Protein AF-A0A1F6UWS6-F1 (afdb_monomer)

Sequence (81 aa):
MEITMRIAELNIGEIHFHNQAFARGGTIEGWLSEAVAKLAVWRDRVRQREVLACMDQFALRDIGATRADVWRELRKAPWEA

Organism: NCBI:txid1817755

Foldseek 3Di:
DDPPPDPVPPPPDPPVPPPPPPDPDDDPVVVVVVVVVLVVQLVVLQVVLVVLVPDDQVRCVVVPHDPVNSVVSNPDRSNGD

Structure (mmCIF, N/CA/C/O backbone):
data_AF-A0A1F6UWS6-F1
#
_entry.id   AF-A0A1F6UWS6-F1
#
loop_
_atom_site.group_PDB
_atom_site.id
_atom_site.type_symbol
_atom_site.label_atom_id
_atom_site.label_alt_id
_atom_site.label_comp_id
_atom_site.label_asym_id
_atom_site.label_entity_id
_atom_site.label_seq_id
_atom_site.pdbx_PDB_ins_code
_atom_site.Cartn_x
_atom_site.Cartn_y
_atom_site.Cartn_z
_atom_site.occupancy
_atom_site.B_iso_or_equiv
_atom_site.auth_seq_id
_atom_site.auth_comp_id
_atom_site.auth_asym_id
_atom_site.auth_atom_id
_atom_site.pdbx_PDB_model_num
ATOM 1 N N . MET A 1 1 ? 9.410 26.797 25.517 1.00 40.12 1 MET A N 1
ATOM 2 C CA . MET A 1 1 ? 10.069 26.979 24.209 1.00 40.12 1 MET A CA 1
ATOM 3 C C . MET A 1 1 ? 9.713 25.750 23.398 1.00 40.12 1 MET A C 1
ATOM 5 O O . MET A 1 1 ? 10.079 24.651 23.794 1.00 40.12 1 MET A O 1
ATOM 9 N N . GLU A 1 2 ? 8.821 25.928 22.432 1.00 47.41 2 GLU A N 1
ATOM 10 C CA . GLU A 1 2 ? 8.050 24.867 21.783 1.00 47.41 2 GLU A CA 1
ATOM 11 C C . GLU A 1 2 ? 8.926 24.050 20.830 1.00 47.41 2 GLU A C 1
ATOM 13 O O . GLU A 1 2 ? 9.540 24.593 19.914 1.00 47.41 2 GLU A O 1
ATOM 18 N N . ILE A 1 3 ? 8.990 22.736 21.052 1.00 54.16 3 ILE A N 1
ATOM 19 C CA . ILE A 1 3 ? 9.579 21.784 20.108 1.00 54.16 3 ILE A CA 1
ATOM 20 C C . ILE A 1 3 ? 8.462 21.399 19.138 1.00 54.16 3 ILE A C 1
ATOM 22 O O . ILE A 1 3 ? 7.831 20.351 19.253 1.00 54.16 3 ILE A O 1
ATOM 26 N N . THR A 1 4 ? 8.168 22.297 18.202 1.00 49.84 4 THR A N 1
ATOM 27 C CA . THR A 1 4 ? 7.242 22.037 17.098 1.00 49.84 4 THR A CA 1
ATOM 28 C C . THR A 1 4 ? 7.990 21.223 16.045 1.00 49.84 4 THR A C 1
ATOM 30 O O . THR A 1 4 ? 8.451 21.744 15.031 1.00 49.84 4 THR A O 1
ATOM 33 N N . MET A 1 5 ? 8.180 19.934 16.325 1.00 41.28 5 MET A N 1
ATOM 34 C CA . MET A 1 5 ? 8.762 18.979 15.386 1.00 41.28 5 MET A CA 1
ATOM 35 C C . MET A 1 5 ? 7.766 18.796 14.230 1.00 41.28 5 MET A C 1
ATOM 37 O O . MET A 1 5 ? 6.717 18.170 14.377 1.00 41.28 5 MET A O 1
ATOM 41 N N . ARG A 1 6 ? 8.044 19.441 13.093 1.00 50.19 6 ARG A N 1
ATOM 42 C CA . ARG A 1 6 ? 7.226 19.374 11.879 1.00 50.19 6 ARG A CA 1
ATOM 43 C C . ARG A 1 6 ? 7.232 17.941 11.343 1.00 50.19 6 ARG A C 1
ATOM 45 O O . ARG A 1 6 ? 8.236 17.471 10.825 1.00 50.19 6 ARG A O 1
ATOM 52 N N . ILE A 1 7 ? 6.062 17.307 11.347 1.00 48.22 7 ILE A N 1
ATOM 53 C CA . ILE A 1 7 ? 5.772 16.029 10.668 1.00 48.22 7 ILE A CA 1
ATOM 54 C C . ILE A 1 7 ? 6.121 16.069 9.156 1.00 48.22 7 ILE A C 1
ATOM 56 O O . ILE A 1 7 ? 6.258 15.029 8.524 1.00 48.22 7 ILE A O 1
ATOM 60 N N . ALA A 1 8 ? 6.363 17.254 8.584 1.00 52.53 8 ALA A N 1
ATOM 61 C CA . ALA A 1 8 ? 6.802 17.442 7.201 1.00 52.53 8 ALA A CA 1
ATOM 62 C C . ALA A 1 8 ? 8.242 16.965 6.891 1.00 52.53 8 ALA A C 1
ATOM 64 O O . ALA A 1 8 ? 8.590 16.882 5.718 1.00 52.53 8 ALA A O 1
ATOM 65 N N . GLU A 1 9 ? 9.074 16.654 7.894 1.00 46.16 9 GLU A N 1
ATOM 66 C CA . GLU A 1 9 ? 10.439 16.125 7.685 1.00 46.16 9 GLU A CA 1
ATOM 67 C C . GLU A 1 9 ? 10.521 14.588 7.703 1.00 46.16 9 GLU A C 1
ATOM 69 O O . GLU A 1 9 ? 11.573 14.021 7.401 1.00 46.16 9 GLU A O 1
ATOM 74 N N . LEU A 1 10 ? 9.415 13.887 7.990 1.00 49.53 10 LEU A N 1
ATOM 75 C CA . LEU A 1 10 ? 9.311 12.445 7.750 1.00 49.53 10 LEU A CA 1
ATOM 76 C C . LEU A 1 10 ? 9.119 12.216 6.250 1.00 49.53 10 LEU A C 1
ATOM 78 O O . LEU A 1 10 ? 8.017 12.046 5.737 1.00 49.53 10 LEU A O 1
ATOM 82 N N . ASN A 1 11 ? 10.262 12.269 5.576 1.00 48.88 11 ASN A N 1
ATOM 83 C CA . ASN A 1 11 ? 10.543 11.975 4.183 1.00 48.88 11 ASN A CA 1
ATOM 84 C C . ASN A 1 11 ? 10.060 10.562 3.787 1.00 48.88 11 ASN A C 1
ATOM 86 O O . ASN A 1 11 ? 10.838 9.622 3.649 1.00 48.88 11 ASN A O 1
ATOM 90 N N . ILE A 1 12 ? 8.744 10.411 3.646 1.00 49.84 12 ILE A N 1
ATOM 91 C CA . ILE A 1 12 ? 8.058 9.251 3.074 1.00 49.84 12 ILE A CA 1
ATOM 92 C C . ILE A 1 12 ? 7.354 9.777 1.821 1.00 49.84 12 ILE A C 1
ATOM 94 O O . ILE A 1 12 ? 6.151 10.016 1.808 1.00 49.84 12 ILE A O 1
ATOM 98 N N . GLY A 1 13 ? 8.127 10.074 0.779 1.00 46.59 13 GLY A N 1
ATOM 99 C CA . GLY A 1 13 ? 7.559 10.630 -0.449 1.00 46.59 13 GLY A CA 1
ATOM 100 C C . GLY A 1 13 ? 8.490 10.592 -1.649 1.00 46.59 13 GLY A C 1
ATOM 101 O O . GLY A 1 13 ? 8.042 10.288 -2.750 1.00 46.59 13 GLY A O 1
ATOM 102 N N . GLU A 1 14 ? 9.792 10.800 -1.463 1.00 45.47 14 GLU A N 1
ATOM 103 C CA . GLU A 1 14 ? 10.744 10.698 -2.569 1.00 45.47 14 GLU A CA 1
ATOM 104 C C . GLU A 1 14 ? 11.298 9.282 -2.693 1.00 45.47 14 GLU A C 1
ATOM 106 O O . GLU A 1 14 ? 12.483 9.027 -2.485 1.00 45.47 14 GLU A O 1
ATOM 111 N N . ILE A 1 15 ? 10.463 8.346 -3.149 1.00 49.31 15 ILE A N 1
ATOM 112 C CA . ILE A 1 15 ? 11.036 7.281 -3.972 1.00 49.31 15 ILE A CA 1
ATOM 113 C C . ILE A 1 15 ? 11.281 7.894 -5.350 1.00 49.31 15 ILE A C 1
ATOM 115 O O . ILE A 1 15 ? 10.491 7.749 -6.281 1.00 49.31 15 ILE A O 1
ATOM 119 N N . HIS A 1 16 ? 12.374 8.653 -5.441 1.00 45.97 16 HIS A N 1
ATOM 120 C CA . HIS A 1 16 ? 12.903 9.238 -6.665 1.00 45.97 16 HIS A CA 1
ATOM 121 C C . HIS A 1 16 ? 13.442 8.110 -7.561 1.00 45.97 16 HIS A C 1
ATOM 123 O O . HIS A 1 16 ? 14.645 7.962 -7.781 1.00 45.97 16 HIS A O 1
ATOM 129 N N . PHE A 1 17 ? 12.547 7.264 -8.078 1.00 53.38 17 PHE A N 1
ATOM 130 C CA . PHE A 1 17 ? 12.882 6.336 -9.147 1.00 53.38 17 PHE A CA 1
ATOM 131 C C . PHE A 1 17 ? 13.203 7.168 -10.384 1.00 53.38 17 PHE A C 1
ATOM 133 O O . PHE A 1 17 ? 12.318 7.712 -11.043 1.00 53.38 17 PHE A O 1
ATOM 140 N N . HIS A 1 18 ? 14.496 7.284 -10.680 1.00 47.03 18 HIS A N 1
ATOM 141 C CA . HIS A 1 18 ? 15.007 7.821 -11.931 1.00 47.03 18 HIS A CA 1
ATOM 142 C C . HIS A 1 18 ? 14.491 6.972 -13.101 1.00 47.03 18 HIS A C 1
ATOM 144 O O . HIS A 1 18 ? 15.144 6.038 -13.558 1.00 47.03 18 HIS A O 1
ATOM 150 N N . ASN A 1 19 ? 13.304 7.302 -13.602 1.00 53.66 19 ASN A N 1
ATOM 151 C CA . ASN A 1 19 ? 12.767 6.775 -14.847 1.00 53.66 19 ASN A CA 1
ATOM 152 C C . ASN A 1 19 ? 13.349 7.572 -16.027 1.00 53.66 19 ASN A C 1
ATOM 154 O O . ASN A 1 19 ? 12.657 8.352 -16.674 1.00 53.66 19 ASN A O 1
ATOM 158 N N . GLN A 1 20 ? 14.655 7.417 -16.266 1.00 53.00 20 GLN A N 1
ATOM 159 C CA . GLN A 1 20 ? 15.344 7.954 -17.450 1.00 53.00 20 GLN A CA 1
ATOM 160 C C . GLN A 1 20 ? 15.680 6.862 -18.485 1.00 53.00 20 GLN A C 1
ATOM 162 O O . GLN A 1 20 ? 16.580 7.036 -19.299 1.00 53.00 20 GLN A O 1
ATOM 167 N N . ALA A 1 21 ? 14.963 5.734 -18.502 1.00 46.19 21 ALA A N 1
ATOM 168 C CA . ALA A 1 21 ? 15.302 4.599 -19.369 1.00 46.19 21 ALA A CA 1
ATOM 169 C C . ALA A 1 21 ? 14.407 4.442 -20.615 1.00 46.19 21 ALA A C 1
ATOM 171 O O . ALA A 1 21 ? 14.370 3.373 -21.215 1.00 46.19 21 ALA A O 1
ATOM 172 N N . PHE A 1 22 ? 13.726 5.501 -21.065 1.00 48.81 22 PHE A N 1
ATOM 173 C CA . PHE A 1 22 ? 13.040 5.511 -22.366 1.00 48.81 22 PHE A CA 1
ATOM 174 C C . PHE A 1 22 ? 13.943 6.062 -23.482 1.00 48.81 22 PHE A C 1
ATOM 176 O O . PHE A 1 22 ? 13.572 6.968 -24.225 1.00 48.81 22 PHE A O 1
ATOM 183 N N . ALA A 1 23 ? 15.143 5.498 -23.629 1.00 48.34 23 ALA A N 1
ATOM 184 C CA . ALA A 1 23 ? 15.947 5.663 -24.836 1.00 48.34 23 ALA A CA 1
ATOM 185 C C . ALA A 1 23 ? 15.790 4.410 -25.711 1.00 48.34 23 ALA A C 1
ATOM 187 O O . ALA A 1 23 ? 16.398 3.377 -25.465 1.00 48.34 23 ALA A O 1
ATOM 188 N N . ARG A 1 24 ? 14.903 4.526 -26.707 1.00 53.97 24 ARG A N 1
ATOM 189 C CA . ARG A 1 24 ? 14.795 3.749 -27.959 1.00 53.97 24 ARG A CA 1
ATOM 190 C C . ARG A 1 24 ? 15.854 2.639 -28.151 1.00 53.97 24 ARG A C 1
ATOM 192 O O . ARG A 1 24 ? 16.867 2.853 -28.805 1.00 53.97 24 ARG A O 1
ATOM 199 N N . GLY A 1 25 ? 15.567 1.439 -27.651 1.00 47.88 25 GLY A N 1
ATOM 200 C CA . GLY A 1 25 ? 16.366 0.231 -27.871 1.00 47.88 25 GLY A CA 1
ATOM 201 C C . GLY A 1 25 ? 15.736 -0.940 -27.126 1.00 47.88 25 GLY A C 1
ATOM 202 O O . GLY A 1 25 ? 16.048 -1.176 -25.967 1.00 47.88 25 GLY A O 1
ATOM 203 N N . GLY A 1 26 ? 14.759 -1.603 -27.750 1.00 57.16 26 GLY A N 1
ATOM 204 C CA . GLY A 1 26 ? 13.947 -2.654 -27.131 1.00 57.16 26 GLY A CA 1
ATOM 205 C C . GLY A 1 26 ? 14.731 -3.943 -26.910 1.00 57.16 26 GLY A C 1
ATOM 206 O O . GLY A 1 26 ? 14.612 -4.884 -27.687 1.00 57.16 26 GLY A O 1
ATOM 207 N N . THR A 1 27 ? 15.532 -3.988 -25.853 1.00 61.62 27 THR A N 1
ATOM 208 C CA . THR A 1 27 ? 16.179 -5.212 -25.386 1.00 61.62 27 THR A CA 1
ATOM 209 C C . THR A 1 27 ? 15.235 -5.925 -24.419 1.00 61.62 27 THR A C 1
ATOM 211 O O . THR A 1 27 ? 14.616 -5.297 -23.561 1.00 61.62 27 THR A O 1
ATOM 214 N N . ILE A 1 28 ? 15.166 -7.254 -24.512 1.00 67.25 28 ILE A N 1
ATOM 215 C CA . ILE A 1 28 ? 14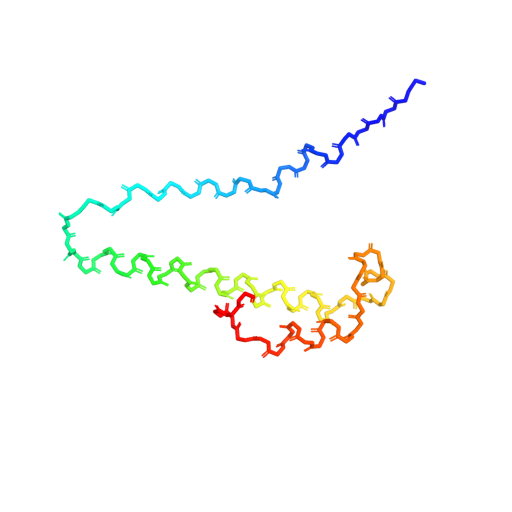.455 -8.170 -23.591 1.00 67.25 28 ILE A CA 1
ATOM 216 C C . ILE A 1 28 ? 14.884 -7.965 -22.116 1.00 67.25 28 ILE A C 1
ATOM 218 O O . ILE A 1 28 ? 14.280 -8.471 -21.180 1.00 67.25 28 ILE A O 1
ATOM 222 N N . GLU A 1 29 ? 15.911 -7.176 -21.857 1.00 69.38 29 GLU A N 1
ATOM 223 C CA . GLU A 1 29 ? 16.302 -6.774 -20.513 1.00 69.38 29 GLU A CA 1
ATOM 224 C C . GLU A 1 29 ? 15.424 -5.635 -19.951 1.00 69.38 29 GLU A C 1
ATOM 226 O O . GLU A 1 29 ? 15.057 -5.647 -18.776 1.00 69.38 29 GLU A O 1
ATOM 231 N N . GLY A 1 30 ? 14.987 -4.697 -20.800 1.00 73.62 30 GLY A N 1
ATOM 232 C CA . GLY A 1 30 ? 14.188 -3.536 -20.394 1.00 73.62 30 GLY A CA 1
ATOM 233 C C . GLY A 1 30 ? 12.771 -3.902 -19.948 1.00 73.62 30 GLY A C 1
ATOM 234 O O . GLY A 1 30 ? 12.341 -3.504 -18.868 1.00 73.62 30 GLY A O 1
ATOM 235 N N . TRP A 1 31 ? 12.062 -4.725 -20.731 1.00 80.75 31 TRP A N 1
ATOM 236 C CA . TRP A 1 31 ? 10.710 -5.184 -20.363 1.00 80.75 31 TRP A CA 1
ATOM 237 C C . TRP A 1 31 ? 10.705 -6.082 -19.110 1.00 80.75 31 TRP A C 1
ATOM 239 O O . TRP A 1 31 ? 9.750 -6.027 -18.340 1.00 80.75 31 TRP A O 1
ATOM 249 N N . LEU A 1 32 ? 11.770 -6.864 -18.862 1.00 85.25 32 LEU A N 1
ATOM 250 C CA . LEU A 1 32 ? 11.907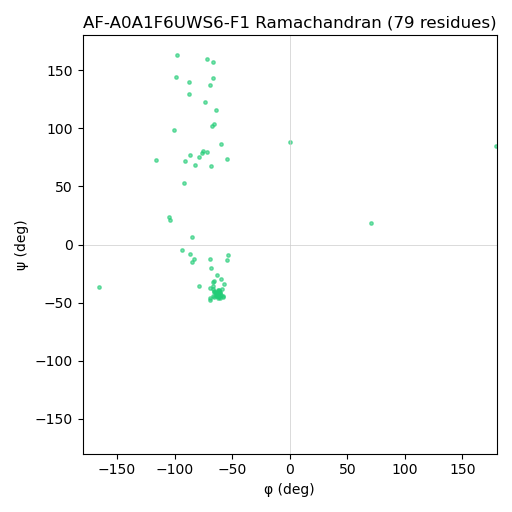 -7.683 -17.653 1.00 85.25 32 LEU A CA 1
ATOM 251 C C . LEU A 1 32 ? 12.111 -6.793 -16.432 1.00 85.25 32 LEU A C 1
ATOM 253 O O . LEU A 1 32 ? 11.434 -6.984 -15.426 1.00 85.25 32 LEU A O 1
ATOM 257 N N . SER A 1 33 ? 12.995 -5.799 -16.534 1.00 84.56 33 SER A N 1
ATOM 258 C CA . SER A 1 33 ? 13.208 -4.817 -15.469 1.00 84.56 33 SER A CA 1
ATOM 259 C C . SER A 1 33 ? 11.911 -4.074 -15.125 1.00 84.56 33 SER A C 1
ATOM 261 O O . SER A 1 33 ? 11.536 -3.974 -13.956 1.00 84.56 33 SER A O 1
ATOM 263 N N . GLU A 1 34 ? 11.149 -3.650 -16.138 1.00 82.19 34 GLU A N 1
ATOM 264 C CA . GLU A 1 34 ? 9.861 -2.984 -15.934 1.00 82.19 34 GLU A CA 1
ATOM 265 C C . GLU A 1 34 ? 8.807 -3.916 -15.310 1.00 82.19 34 GLU A C 1
ATOM 267 O O . GLU A 1 34 ? 8.069 -3.513 -14.405 1.00 82.19 34 GLU A O 1
ATOM 272 N N . ALA A 1 35 ? 8.748 -5.176 -15.748 1.00 87.38 35 ALA A N 1
ATOM 273 C CA . ALA A 1 35 ? 7.851 -6.175 -15.175 1.00 87.38 35 ALA A CA 1
ATOM 274 C C . ALA A 1 35 ? 8.190 -6.463 -13.704 1.00 87.38 35 ALA A C 1
ATOM 276 O O . ALA A 1 35 ? 7.291 -6.499 -12.863 1.00 87.38 35 ALA A O 1
ATOM 277 N N . VAL A 1 36 ? 9.475 -6.603 -13.367 1.00 90.69 36 VAL A N 1
ATOM 278 C CA . VAL A 1 36 ? 9.939 -6.804 -11.986 1.00 90.69 36 VAL A CA 1
ATOM 279 C C . VAL A 1 36 ? 9.613 -5.589 -11.118 1.00 90.69 36 VAL A C 1
ATOM 281 O O . VAL A 1 36 ? 9.122 -5.759 -10.002 1.00 90.69 36 VAL A O 1
ATOM 284 N N . ALA A 1 37 ? 9.805 -4.370 -11.628 1.00 87.62 37 ALA A N 1
ATOM 285 C CA . ALA A 1 37 ? 9.441 -3.151 -10.910 1.00 87.62 37 ALA A CA 1
ATOM 286 C C . ALA A 1 37 ? 7.930 -3.091 -10.615 1.00 87.62 37 ALA A C 1
ATOM 288 O O . ALA A 1 37 ? 7.529 -2.820 -9.482 1.00 87.62 37 ALA A O 1
ATOM 289 N N . LYS A 1 38 ? 7.080 -3.425 -11.596 1.00 88.44 38 LYS A N 1
ATOM 290 C CA . LYS A 1 38 ? 5.620 -3.510 -11.410 1.00 88.44 38 LYS A CA 1
ATOM 291 C C . LYS A 1 38 ? 5.235 -4.567 -10.374 1.00 88.44 38 LYS A C 1
ATOM 293 O O . LYS A 1 38 ? 4.445 -4.278 -9.477 1.00 88.44 38 LYS A O 1
ATOM 298 N N . LEU A 1 39 ? 5.836 -5.756 -10.442 1.00 89.06 39 LEU A N 1
ATOM 299 C CA . LEU A 1 39 ? 5.620 -6.821 -9.459 1.00 89.06 39 LEU A CA 1
ATOM 300 C C . LEU A 1 39 ? 6.042 -6.400 -8.045 1.00 89.06 39 LEU A C 1
ATOM 302 O O . LEU A 1 39 ? 5.344 -6.715 -7.082 1.00 89.06 39 LEU A O 1
ATOM 306 N N . ALA A 1 40 ? 7.147 -5.663 -7.904 1.00 90.06 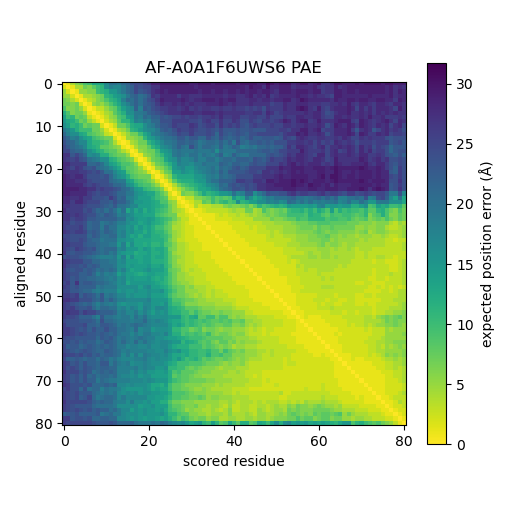40 ALA A N 1
ATOM 307 C CA . ALA A 1 40 ? 7.596 -5.154 -6.612 1.00 90.06 40 ALA A CA 1
ATOM 308 C C . ALA A 1 40 ? 6.578 -4.178 -6.000 1.00 90.06 40 ALA A C 1
ATOM 310 O O . ALA A 1 40 ? 6.251 -4.309 -4.820 1.00 90.06 40 ALA A O 1
ATOM 311 N N . VAL A 1 41 ? 6.020 -3.269 -6.809 1.00 89.56 41 VAL A N 1
ATOM 312 C CA . VAL A 1 41 ? 4.954 -2.346 -6.381 1.00 89.56 41 VAL A CA 1
ATOM 313 C C . VAL A 1 41 ? 3.693 -3.109 -5.979 1.00 89.56 41 VAL A C 1
ATOM 3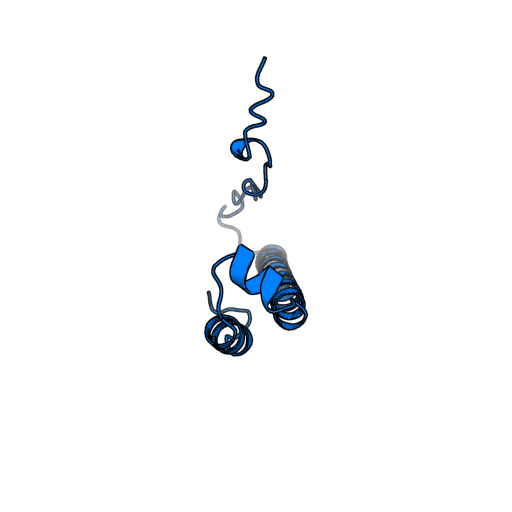15 O O . VAL A 1 41 ? 3.097 -2.824 -4.943 1.00 89.56 41 VAL A O 1
ATOM 318 N N . TRP A 1 42 ? 3.290 -4.107 -6.765 1.00 89.88 42 TRP A N 1
ATOM 319 C CA . TRP A 1 42 ? 2.127 -4.940 -6.447 1.00 89.88 42 TRP A CA 1
ATOM 320 C C . TRP A 1 42 ? 2.309 -5.700 -5.137 1.00 89.88 42 TRP A C 1
ATOM 322 O O . TRP A 1 42 ? 1.391 -5.740 -4.320 1.00 89.88 42 TRP A O 1
ATOM 332 N N . ARG A 1 43 ? 3.505 -6.250 -4.901 1.00 90.31 43 ARG A N 1
ATOM 333 C CA . ARG A 1 43 ? 3.844 -6.923 -3.644 1.00 90.31 43 ARG A CA 1
ATOM 334 C C . ARG A 1 43 ? 3.771 -5.968 -2.456 1.00 90.31 43 ARG A C 1
ATOM 336 O O . ARG A 1 43 ? 3.238 -6.341 -1.415 1.00 90.31 43 ARG A O 1
ATOM 343 N N . ASP A 1 44 ? 4.292 -4.755 -2.609 1.00 89.50 44 ASP A N 1
ATOM 344 C CA . ASP A 1 44 ? 4.259 -3.758 -1.541 1.00 89.50 44 ASP A CA 1
ATOM 345 C C . ASP A 1 44 ? 2.820 -3.351 -1.197 1.00 89.50 44 ASP A C 1
ATOM 347 O O . ASP A 1 44 ? 2.440 -3.339 -0.029 1.00 89.50 44 ASP A O 1
ATOM 351 N N . ARG A 1 45 ? 1.964 -3.162 -2.209 1.00 88.75 45 ARG A N 1
ATOM 352 C CA . ARG A 1 45 ? 0.528 -2.902 -2.010 1.00 88.75 45 ARG A CA 1
ATOM 353 C C . ARG A 1 45 ? -0.181 -4.028 -1.266 1.00 88.75 45 ARG A C 1
ATOM 355 O O . ARG A 1 45 ? -0.967 -3.752 -0.364 1.00 88.75 45 ARG A O 1
ATOM 362 N N . VAL A 1 46 ? 0.092 -5.289 -1.611 1.00 89.56 46 VAL A N 1
ATOM 363 C CA . VAL A 1 46 ? -0.480 -6.438 -0.884 1.00 89.56 46 VAL A CA 1
ATOM 364 C C . VAL A 1 46 ? -0.051 -6.404 0.581 1.00 89.56 46 VAL A C 1
ATOM 366 O O . VAL A 1 46 ? -0.898 -6.506 1.463 1.00 89.56 46 VAL A O 1
ATOM 369 N N . ARG A 1 47 ? 1.236 -6.160 0.852 1.00 89.94 47 ARG A N 1
ATOM 370 C CA . ARG A 1 47 ? 1.753 -6.054 2.220 1.00 89.94 47 ARG A CA 1
ATOM 371 C C . ARG A 1 47 ? 1.100 -4.911 3.003 1.00 89.94 47 ARG A C 1
ATOM 373 O O . ARG A 1 47 ? 0.724 -5.096 4.155 1.00 89.94 47 ARG A O 1
ATOM 380 N N . GLN A 1 48 ? 0.939 -3.737 2.395 1.00 89.19 48 GLN A N 1
ATOM 381 C CA . GLN A 1 48 ? 0.260 -2.601 3.027 1.00 89.19 48 GLN A CA 1
ATOM 382 C C . GLN A 1 48 ? -1.206 -2.929 3.354 1.00 89.19 48 GLN A C 1
ATOM 384 O O . GLN A 1 48 ? -1.693 -2.592 4.433 1.00 89.19 48 GLN A O 1
ATOM 389 N N . ARG A 1 49 ? -1.897 -3.643 2.458 1.00 89.50 49 ARG A N 1
ATOM 390 C CA . ARG A 1 49 ? -3.275 -4.107 2.671 1.00 89.50 49 ARG A CA 1
ATOM 391 C C . ARG A 1 49 ? -3.378 -5.129 3.804 1.00 89.50 49 ARG A C 1
ATOM 393 O O . ARG A 1 49 ? -4.296 -5.029 4.610 1.00 89.50 49 ARG A O 1
ATOM 400 N N . GLU A 1 50 ? -2.432 -6.059 3.923 1.00 90.06 50 GLU A N 1
ATOM 401 C CA . GLU A 1 50 ? -2.366 -6.985 5.066 1.00 90.06 50 GLU A CA 1
ATOM 402 C C . GLU A 1 50 ? -2.190 -6.240 6.395 1.00 90.06 50 GLU A C 1
ATOM 404 O O . GLU A 1 50 ? -2.852 -6.561 7.380 1.00 90.06 50 GLU A O 1
ATOM 409 N N . VAL A 1 51 ? -1.353 -5.198 6.420 1.00 90.69 51 VAL A N 1
ATOM 410 C CA . VAL A 1 51 ? -1.193 -4.344 7.606 1.00 90.69 51 VAL A CA 1
ATOM 411 C C . VAL A 1 51 ? -2.510 -3.645 7.954 1.00 90.69 51 VAL A C 1
ATOM 413 O O . VAL A 1 51 ? -2.929 -3.697 9.107 1.00 90.69 51 VAL A O 1
ATOM 416 N N . LEU A 1 52 ? -3.200 -3.067 6.966 1.00 89.31 52 LEU A N 1
ATOM 417 C CA . LEU A 1 52 ? -4.532 -2.468 7.134 1.00 89.31 52 LEU A CA 1
ATOM 418 C C . LEU A 1 52 ? -5.571 -3.473 7.655 1.00 89.31 52 LEU A C 1
ATOM 420 O O . LEU A 1 52 ? -6.397 -3.113 8.491 1.00 89.31 52 LEU A O 1
ATOM 424 N N . ALA A 1 53 ? -5.525 -4.729 7.202 1.00 89.56 53 ALA A N 1
ATOM 425 C CA . ALA A 1 53 ? -6.420 -5.787 7.674 1.00 89.56 53 ALA A CA 1
ATOM 426 C C . ALA A 1 53 ? -6.175 -6.162 9.145 1.00 89.56 53 ALA A C 1
ATOM 428 O O . ALA A 1 53 ? -7.115 -6.524 9.852 1.00 89.56 53 ALA A O 1
ATOM 429 N N . CYS A 1 54 ? -4.924 -6.067 9.599 1.00 92.25 54 CYS A N 1
ATOM 430 C CA . CYS A 1 54 ? -4.516 -6.377 10.968 1.00 92.25 54 CYS A CA 1
ATOM 431 C C . CYS A 1 54 ? -4.650 -5.190 11.938 1.00 92.25 54 CYS A C 1
ATOM 433 O O . CYS A 1 54 ? -4.474 -5.376 13.142 1.00 92.25 54 CYS A O 1
ATOM 435 N N . MET A 1 55 ? -4.940 -3.979 11.452 1.00 91.88 55 MET A N 1
ATOM 436 C CA . MET A 1 55 ? -5.101 -2.802 12.307 1.00 91.88 55 MET A CA 1
ATOM 437 C C . MET A 1 55 ? -6.365 -2.887 13.170 1.00 91.88 55 MET A C 1
ATOM 439 O O . MET A 1 55 ? -7.456 -3.227 12.704 1.00 91.88 55 MET A O 1
ATOM 443 N N . ASP A 1 56 ? -6.223 -2.511 14.441 1.00 91.94 56 ASP A N 1
ATOM 444 C CA . ASP A 1 56 ? -7.362 -2.368 15.343 1.00 91.94 56 ASP A CA 1
ATOM 445 C C . ASP A 1 56 ? -8.205 -1.128 14.991 1.00 91.94 56 ASP A C 1
ATOM 447 O O . ASP A 1 56 ? -7.747 -0.183 14.347 1.00 91.94 56 ASP A O 1
ATOM 451 N N . GLN A 1 57 ? -9.460 -1.108 15.435 1.00 90.00 57 GLN A N 1
ATOM 452 C CA . GLN A 1 57 ? -10.423 -0.051 15.148 1.00 90.00 57 GLN A CA 1
ATOM 453 C C . GLN A 1 57 ? -9.942 1.335 15.594 1.00 90.00 57 GLN A C 1
ATOM 455 O O . GLN A 1 57 ? -10.237 2.322 14.920 1.00 90.00 57 GLN A O 1
ATOM 460 N N . PHE A 1 58 ? -9.191 1.421 16.695 1.00 92.69 58 PHE A N 1
ATOM 461 C CA . PHE A 1 58 ? -8.601 2.681 17.147 1.00 92.69 58 PHE A CA 1
ATOM 462 C C . PHE A 1 58 ? -7.539 3.202 16.177 1.00 92.69 58 PHE A C 1
ATOM 464 O O . PHE A 1 58 ? -7.575 4.378 15.828 1.00 92.69 58 PHE A O 1
ATOM 471 N N . ALA A 1 59 ? -6.657 2.328 15.684 1.00 92.19 59 ALA A N 1
ATOM 472 C CA . ALA A 1 59 ? -5.638 2.691 14.701 1.00 92.19 59 ALA A CA 1
ATOM 473 C C . ALA A 1 59 ? -6.268 3.103 13.363 1.00 92.19 59 ALA A C 1
ATOM 475 O O . ALA A 1 59 ? -5.870 4.104 12.776 1.00 92.19 59 ALA A O 1
ATOM 476 N N . LEU A 1 60 ? -7.307 2.386 12.918 1.00 92.06 60 LEU A N 1
ATOM 477 C CA . LEU A 1 60 ? -8.069 2.762 11.724 1.00 92.06 60 LEU A CA 1
ATOM 478 C C . LEU A 1 60 ? -8.718 4.142 11.874 1.00 92.06 60 LEU A C 1
ATOM 480 O O . LEU A 1 60 ? -8.669 4.953 10.954 1.00 92.06 60 LEU A O 1
ATOM 484 N N . ARG A 1 61 ? -9.285 4.439 13.047 1.00 91.56 61 ARG A N 1
ATOM 485 C CA . ARG A 1 61 ? -9.898 5.741 13.323 1.00 91.56 61 ARG A CA 1
ATOM 486 C C . ARG A 1 61 ? -8.872 6.874 13.364 1.00 91.56 61 ARG A C 1
ATOM 488 O O . ARG A 1 61 ? -9.199 7.971 12.921 1.00 91.56 61 ARG A O 1
ATOM 495 N N . ASP A 1 62 ? -7.671 6.615 13.871 1.00 95.12 62 ASP A N 1
ATOM 496 C CA . ASP A 1 62 ? -6.579 7.594 13.927 1.00 95.12 62 ASP A CA 1
ATOM 497 C C . ASP A 1 62 ? -6.146 8.046 12.523 1.00 95.12 62 ASP A C 1
ATOM 499 O O . ASP A 1 62 ? -5.975 9.235 12.269 1.00 95.12 62 ASP A O 1
ATOM 503 N N . ILE A 1 63 ? -6.112 7.113 11.564 1.00 91.19 63 ILE A N 1
ATOM 504 C CA . ILE A 1 63 ? -5.847 7.412 10.146 1.00 91.19 63 ILE A CA 1
ATOM 505 C C . ILE A 1 63 ? -7.101 7.834 9.358 1.00 91.19 63 ILE A C 1
ATOM 507 O O . ILE A 1 63 ? -7.048 7.975 8.138 1.00 91.19 63 ILE A O 1
ATOM 511 N N . GLY A 1 64 ? -8.244 8.015 10.030 1.00 93.12 64 GLY A N 1
ATOM 512 C CA . GLY A 1 64 ? -9.503 8.432 9.405 1.00 93.12 64 GLY A CA 1
ATOM 513 C C . GLY A 1 64 ? -10.167 7.380 8.507 1.00 93.12 64 GLY A C 1
ATOM 514 O O . GLY A 1 64 ? -11.013 7.734 7.689 1.00 93.12 64 GLY A O 1
ATOM 515 N N . ALA A 1 65 ? -9.813 6.102 8.645 1.00 92.44 65 ALA A N 1
ATOM 516 C CA . ALA A 1 65 ? -10.377 5.000 7.872 1.00 9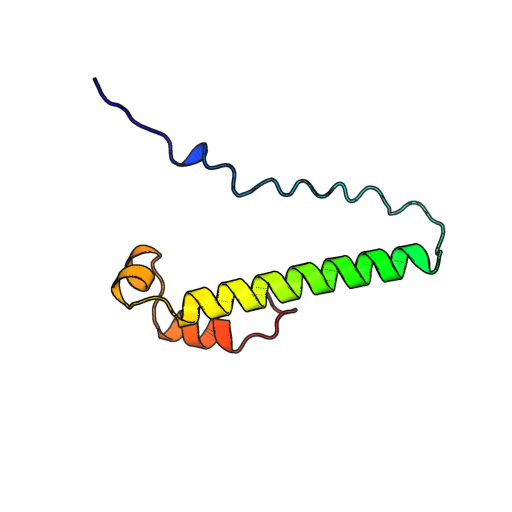2.44 65 ALA A CA 1
ATOM 517 C C . ALA A 1 65 ? -11.473 4.257 8.648 1.00 92.44 65 ALA A C 1
ATOM 519 O O . ALA A 1 65 ? -11.388 4.037 9.860 1.00 92.44 65 ALA A O 1
ATOM 520 N N . THR A 1 66 ? -12.504 3.797 7.939 1.00 91.62 66 THR A N 1
ATOM 521 C CA . THR A 1 66 ? -13.503 2.883 8.506 1.00 91.62 66 THR A CA 1
ATOM 522 C C . THR A 1 66 ? -13.204 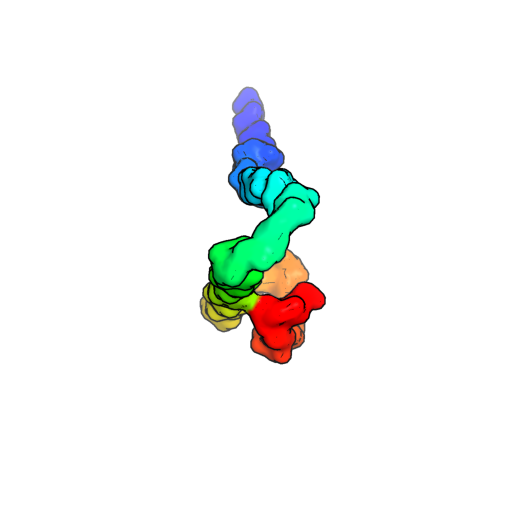1.434 8.130 1.00 91.62 66 THR A C 1
ATOM 524 O O . THR A 1 66 ? -12.505 1.146 7.157 1.00 91.62 66 THR A O 1
ATOM 527 N N . ARG A 1 67 ? -13.802 0.473 8.850 1.00 90.25 67 ARG A N 1
ATOM 528 C CA . ARG A 1 67 ? -13.716 -0.944 8.452 1.00 90.25 67 ARG A CA 1
ATOM 529 C C . ARG A 1 67 ? -14.294 -1.209 7.060 1.00 90.25 67 ARG A C 1
ATOM 531 O O . ARG A 1 67 ? -13.826 -2.127 6.396 1.00 90.25 67 ARG A O 1
ATOM 538 N N . ALA A 1 68 ? -15.280 -0.426 6.617 1.00 90.94 68 ALA A N 1
ATOM 539 C CA . ALA A 1 68 ? -15.842 -0.545 5.275 1.00 90.94 68 ALA A CA 1
ATOM 540 C C . ALA A 1 68 ? -14.840 -0.095 4.198 1.00 90.94 68 ALA A C 1
ATOM 542 O O . ALA A 1 68 ? -14.746 -0.734 3.149 1.00 90.94 68 ALA A O 1
ATOM 543 N N . ASP A 1 69 ? -14.054 0.948 4.479 1.00 90.19 69 ASP A N 1
ATOM 544 C CA . ASP A 1 69 ? -12.992 1.417 3.582 1.00 90.19 69 ASP A CA 1
ATOM 545 C C . ASP A 1 69 ? -11.880 0.379 3.455 1.00 90.19 69 ASP A C 1
ATOM 547 O O . ASP A 1 69 ? -11.494 0.032 2.340 1.00 90.19 69 ASP A O 1
ATOM 551 N N . VAL A 1 70 ? -11.451 -0.204 4.580 1.00 91.31 70 VAL A N 1
ATOM 552 C CA . VAL A 1 70 ? -10.486 -1.316 4.592 1.00 91.31 70 VAL A CA 1
ATOM 553 C C . VAL A 1 70 ? -11.012 -2.497 3.778 1.00 91.31 70 VAL A C 1
ATOM 555 O O . VAL A 1 70 ? -10.294 -3.043 2.947 1.00 91.31 70 VAL A O 1
ATOM 558 N N . TRP A 1 71 ? -12.283 -2.869 3.954 1.00 91.38 71 TRP A N 1
ATOM 559 C CA . TRP A 1 71 ? -12.896 -3.963 3.194 1.00 91.38 71 TRP A CA 1
ATOM 560 C C . TRP A 1 71 ? -12.937 -3.688 1.689 1.00 91.38 71 TRP A C 1
ATOM 562 O O . TRP A 1 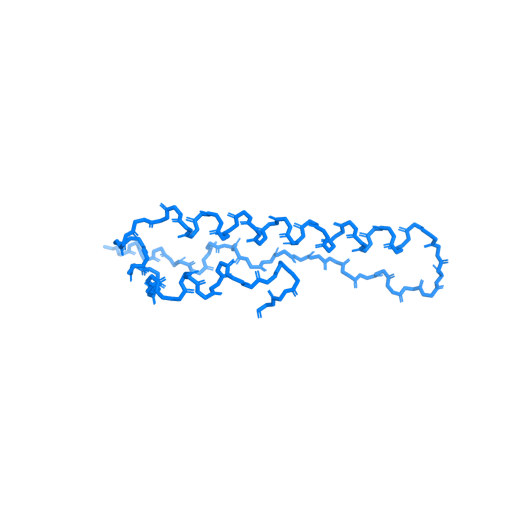71 ? -12.702 -4.595 0.891 1.00 91.38 71 TRP A O 1
ATOM 572 N N . ARG A 1 72 ? -13.230 -2.449 1.278 1.00 90.06 72 ARG A N 1
ATOM 573 C CA . ARG A 1 72 ? -13.168 -2.049 -0.135 1.00 90.06 72 ARG A CA 1
ATOM 574 C C . ARG A 1 72 ? -11.746 -2.125 -0.671 1.00 90.06 72 ARG A C 1
ATOM 576 O O . ARG A 1 72 ? -11.552 -2.649 -1.764 1.00 90.06 72 ARG A O 1
ATOM 583 N N . GLU A 1 73 ? -10.773 -1.639 0.090 1.00 89.62 73 GLU A N 1
ATOM 584 C CA . GLU A 1 73 ? -9.371 -1.613 -0.323 1.00 89.62 73 GLU A CA 1
ATOM 585 C C . GLU A 1 73 ? -8.780 -3.026 -0.441 1.00 89.62 73 GLU A C 1
ATOM 587 O O . GLU A 1 73 ? -8.078 -3.324 -1.404 1.00 89.62 73 GLU A O 1
ATOM 592 N N . LEU A 1 74 ? -9.147 -3.940 0.463 1.00 89.44 74 LEU A N 1
ATOM 593 C CA . LEU A 1 74 ? -8.733 -5.348 0.423 1.00 89.44 74 LEU A CA 1
ATOM 594 C C . LEU A 1 74 ? -9.241 -6.108 -0.807 1.00 89.44 74 LEU A C 1
ATOM 596 O O . LEU A 1 74 ? -8.631 -7.094 -1.213 1.00 89.44 74 LEU A O 1
ATOM 600 N N . ARG A 1 75 ? -10.357 -5.673 -1.398 1.00 90.50 75 ARG A N 1
ATOM 601 C CA . ARG A 1 75 ? -10.944 -6.315 -2.583 1.00 90.50 75 ARG A CA 1
ATOM 602 C C . ARG A 1 75 ? -10.344 -5.841 -3.898 1.00 90.50 75 ARG A C 1
ATOM 604 O O . ARG A 1 75 ? -10.601 -6.478 -4.918 1.00 90.50 75 ARG A O 1
ATOM 611 N N . LYS A 1 76 ? -9.606 -4.731 -3.901 1.00 89.06 76 LYS A N 1
ATOM 612 C CA . LYS A 1 76 ? -8.944 -4.250 -5.112 1.00 89.06 76 LYS A CA 1
ATOM 613 C C . LYS A 1 76 ? -7.856 -5.232 -5.523 1.00 89.06 76 LYS A C 1
ATOM 615 O O . LYS A 1 76 ? -7.129 -5.766 -4.681 1.00 89.06 76 LYS A O 1
ATOM 620 N N . ALA A 1 77 ? -7.684 -5.424 -6.822 1.00 87.12 77 ALA A N 1
ATOM 621 C C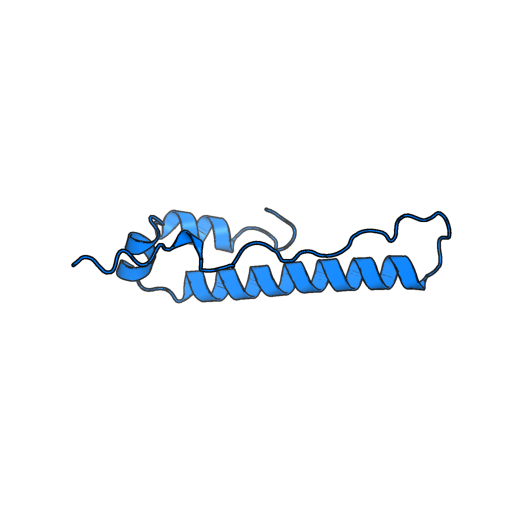A . ALA A 1 77 ? -6.520 -6.132 -7.321 1.00 87.12 77 ALA A CA 1
ATOM 622 C C . ALA A 1 77 ? -5.239 -5.314 -7.042 1.00 87.12 77 ALA A C 1
ATOM 624 O O . ALA A 1 77 ? -5.300 -4.099 -6.832 1.00 87.12 77 ALA A O 1
ATOM 625 N N . PRO A 1 78 ? -4.048 -5.931 -6.991 1.00 81.44 78 PRO A N 1
ATOM 626 C CA . PRO A 1 78 ? -2.821 -5.204 -6.657 1.00 81.44 78 PRO A CA 1
ATOM 627 C C . PRO A 1 78 ? -2.385 -4.201 -7.741 1.00 81.44 78 PRO A C 1
ATOM 629 O O . PRO A 1 78 ? -1.665 -3.248 -7.443 1.00 81.44 78 PRO A O 1
ATOM 632 N N . TRP A 1 79 ? -2.860 -4.366 -8.979 1.00 83.31 79 TRP A N 1
ATOM 633 C CA . TRP A 1 79 ? -2.663 -3.409 -10.072 1.00 83.31 79 TRP A CA 1
ATOM 634 C C . TRP A 1 79 ? -3.663 -2.245 -10.069 1.00 83.31 79 TRP A C 1
ATOM 636 O O . TRP A 1 79 ? -3.4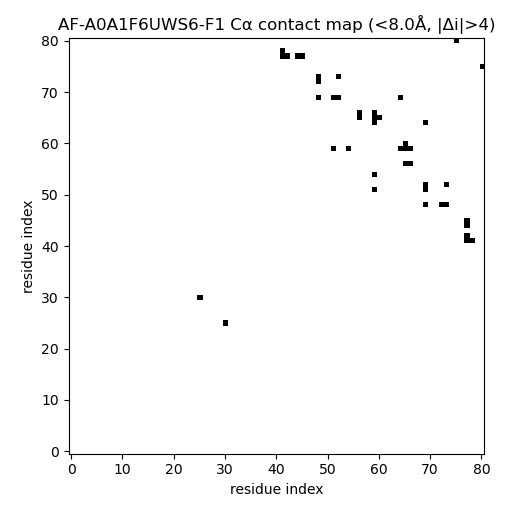41 -1.260 -10.767 1.00 83.31 79 TRP A O 1
ATOM 646 N N . GLU A 1 80 ? -4.736 -2.326 -9.282 1.00 78.06 80 GLU A N 1
ATOM 647 C CA . GLU A 1 80 ? -5.724 -1.256 -9.149 1.00 78.06 80 GLU A CA 1
ATOM 648 C C . GLU A 1 80 ? -5.282 -0.278 -8.056 1.00 78.06 80 GLU A C 1
ATOM 650 O O . GLU A 1 80 ? -4.882 -0.691 -6.960 1.00 78.06 80 GLU A O 1
ATOM 655 N N . ALA A 1 81 ? -5.292 1.015 -8.391 1.00 62.94 81 ALA A N 1
ATOM 656 C CA . ALA A 1 81 ? -5.083 2.121 -7.457 1.00 62.94 81 ALA A CA 1
ATOM 657 C C . ALA A 1 81 ? -6.431 2.551 -6.856 1.00 62.94 81 ALA A C 1
ATOM 659 O O . ALA A 1 81 ? -7.416 2.646 -7.616 1.00 62.94 81 ALA A O 1
#

Radius of gyration: 18.29 Å; Cα contacts (8 Å, |Δi|>4): 22; chains: 1; bounding box: 32×35×52 Å

Secondary structure (DSSP, 8-state):
------GGGS--S---------SS---HHHHHHHHHHHHHHHHHHHHHHHHHHH--HHHHHHTT--HHHHHHHHTS-TT--

pLDDT: mean 74.97, std 18.93, range [40.12, 95.12]

Mean predicted aligned error: 13.39 Å

Solvent-accessible surface area (backbone atoms only — not comparable to full-atom values): 5280 Å² total; per-residue (Å²): 135,84,84,78,77,61,75,83,71,68,83,80,74,79,80,76,72,82,83,78,79,87,66,93,70,95,45,82,63,56,60,48,52,52,50,51,53,52,51,51,52,27,51,50,49,50,53,52,44,53,53,59,70,70,50,52,72,68,60,32,50,74,74,72,44,50,76,66,54,50,54,55,59,65,69,49,56,60,88,56,131